Protein AF-A0A2V7PK81-F1 (afdb_monomer)

Mean predicted aligned error: 10.93 Å

Structure (mmCIF, N/CA/C/O backbone):
data_AF-A0A2V7PK81-F1
#
_entry.id   AF-A0A2V7PK81-F1
#
loop_
_atom_site.group_PDB
_atom_site.id
_atom_site.type_symbol
_atom_site.label_atom_id
_atom_site.label_alt_id
_atom_site.label_comp_id
_atom_site.label_asym_id
_atom_site.label_entity_id
_atom_site.label_seq_id
_atom_site.pdbx_PDB_ins_code
_atom_site.Cartn_x
_atom_site.Cartn_y
_atom_site.Cartn_z
_atom_site.occupancy
_atom_site.B_iso_or_equiv
_atom_site.auth_seq_id
_atom_site.auth_comp_id
_atom_site.auth_asym_id
_atom_site.auth_atom_id
_atom_site.pdbx_PDB_model_num
ATOM 1 N N . MET A 1 1 ? -5.434 13.830 13.565 1.00 59.94 1 MET A N 1
ATOM 2 C CA . MET A 1 1 ? -4.045 13.571 13.132 1.00 59.94 1 MET A CA 1
ATOM 3 C C . MET A 1 1 ? -4.123 12.812 11.824 1.00 59.94 1 MET A C 1
ATOM 5 O O . MET A 1 1 ? -4.937 11.901 11.755 1.00 59.94 1 MET A O 1
ATOM 9 N N . LEU A 1 2 ? -3.363 13.215 10.807 1.00 79.69 2 LEU A N 1
ATOM 10 C CA . LEU A 1 2 ? -3.293 12.512 9.526 1.00 79.69 2 LEU A CA 1
ATOM 11 C C . LEU A 1 2 ? -1.909 11.874 9.423 1.00 79.69 2 LEU A C 1
ATOM 13 O O . LEU A 1 2 ? -0.911 12.568 9.595 1.00 79.69 2 LEU A O 1
ATOM 17 N N . VAL A 1 3 ? -1.869 10.560 9.212 1.00 93.25 3 VAL A N 1
ATOM 18 C CA . VAL A 1 3 ? -0.628 9.800 9.045 1.00 93.25 3 VAL A CA 1
ATOM 19 C C . VAL A 1 3 ? -0.572 9.307 7.609 1.00 93.25 3 VAL A C 1
ATOM 21 O O . VAL A 1 3 ? -1.529 8.708 7.120 1.00 93.25 3 VAL A O 1
ATOM 24 N N . ALA A 1 4 ? 0.546 9.573 6.948 1.00 95.00 4 ALA A N 1
ATOM 25 C CA . ALA A 1 4 ? 0.834 9.120 5.601 1.00 95.00 4 ALA A CA 1
ATOM 26 C C . ALA A 1 4 ? 2.160 8.358 5.624 1.00 95.00 4 ALA A C 1
ATOM 28 O O . ALA A 1 4 ? 3.168 8.869 6.109 1.00 95.00 4 ALA A O 1
ATOM 29 N N . VAL A 1 5 ? 2.141 7.123 5.133 1.00 96.31 5 VAL A N 1
ATOM 30 C CA . VAL A 1 5 ? 3.329 6.290 4.969 1.00 96.31 5 VAL A CA 1
ATOM 31 C C . VAL A 1 5 ? 3.770 6.402 3.520 1.00 96.31 5 VAL A C 1
ATOM 33 O O . VAL A 1 5 ? 3.051 5.951 2.630 1.00 96.31 5 VAL A O 1
ATOM 36 N N . HIS A 1 6 ? 4.928 7.018 3.305 1.00 95.31 6 HIS A N 1
ATOM 37 C CA . HIS A 1 6 ? 5.542 7.185 1.991 1.00 95.31 6 HIS A CA 1
ATOM 38 C C . HIS A 1 6 ? 6.324 5.939 1.570 1.00 95.31 6 HIS A C 1
ATOM 40 O O . HIS A 1 6 ? 6.655 5.093 2.404 1.00 95.31 6 HIS A O 1
ATOM 46 N N . ASP A 1 7 ? 6.589 5.834 0.268 1.00 95.06 7 ASP A N 1
ATOM 47 C CA . ASP A 1 7 ? 7.422 4.793 -0.341 1.00 95.06 7 ASP A CA 1
ATOM 48 C C . ASP A 1 7 ? 7.041 3.372 0.068 1.00 95.06 7 ASP A C 1
ATOM 50 O O . ASP A 1 7 ? 7.884 2.539 0.429 1.00 95.06 7 ASP A O 1
ATOM 54 N N . VAL A 1 8 ? 5.741 3.081 0.013 1.00 97.69 8 VAL A N 1
ATOM 55 C CA . VAL A 1 8 ? 5.223 1.748 0.302 1.00 97.69 8 VAL A CA 1
ATOM 56 C C . VAL A 1 8 ? 5.524 0.849 -0.894 1.00 97.69 8 VAL A C 1
ATOM 58 O O . VAL A 1 8 ? 4.866 0.906 -1.931 1.00 97.69 8 VAL A O 1
ATOM 61 N N . THR A 1 9 ? 6.549 0.018 -0.743 1.00 97.88 9 THR A N 1
ATOM 62 C CA . THR A 1 9 ? 7.034 -0.913 -1.765 1.00 97.88 9 THR A CA 1
ATOM 63 C C . THR A 1 9 ? 7.625 -2.167 -1.110 1.00 97.88 9 THR A C 1
ATOM 65 O O . THR A 1 9 ? 8.136 -2.080 0.016 1.00 97.88 9 THR A O 1
ATOM 68 N N . PRO A 1 10 ? 7.626 -3.329 -1.796 1.00 97.94 10 PRO A N 1
ATOM 69 C CA . PRO A 1 10 ? 8.314 -4.528 -1.322 1.00 97.94 10 PRO A CA 1
ATOM 70 C C . PRO A 1 10 ? 9.791 -4.304 -0.960 1.00 97.94 10 PRO A C 1
ATOM 72 O O . PRO A 1 10 ? 10.289 -4.932 -0.025 1.00 97.94 10 PRO A O 1
ATOM 75 N N . ALA A 1 11 ? 10.475 -3.353 -1.613 1.00 97.31 11 ALA A N 1
ATOM 76 C CA . ALA A 1 11 ? 11.864 -2.996 -1.302 1.00 97.31 11 ALA A CA 1
ATOM 77 C C . ALA A 1 11 ? 12.062 -2.524 0.154 1.00 97.31 11 ALA A C 1
ATOM 79 O O . ALA A 1 11 ? 13.161 -2.612 0.705 1.00 97.31 11 ALA A O 1
ATOM 80 N N . HIS A 1 12 ? 10.999 -2.023 0.789 1.00 97.81 12 HIS A N 1
ATOM 81 C CA . HIS A 1 12 ? 11.011 -1.469 2.142 1.00 97.81 12 HIS A CA 1
ATOM 82 C C . HIS A 1 12 ? 10.282 -2.340 3.172 1.00 97.81 12 HIS A C 1
ATOM 84 O O . HIS A 1 12 ? 10.121 -1.896 4.309 1.00 97.81 12 HIS A O 1
ATOM 90 N N . ALA A 1 13 ? 9.885 -3.572 2.825 1.00 96.62 13 ALA A N 1
ATOM 91 C CA . ALA A 1 13 ? 9.026 -4.428 3.652 1.00 96.62 13 ALA A CA 1
ATOM 92 C C . ALA A 1 13 ? 9.456 -4.501 5.129 1.00 96.62 13 ALA A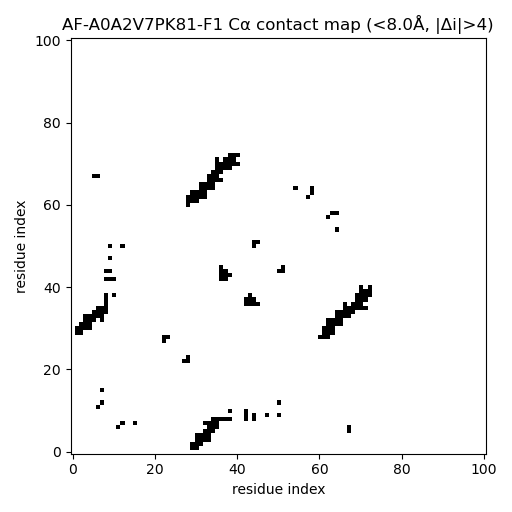 C 1
ATOM 94 O O . ALA A 1 13 ? 8.665 -4.196 6.015 1.00 96.62 13 ALA A O 1
ATOM 95 N N . GLY A 1 14 ? 10.737 -4.767 5.406 1.00 96.25 14 GLY A N 1
ATOM 96 C CA . GLY A 1 14 ? 11.220 -4.858 6.789 1.00 96.25 14 GLY A CA 1
ATOM 97 C C . GLY A 1 14 ? 11.117 -3.552 7.592 1.00 96.25 14 GLY A C 1
ATOM 98 O O . GLY A 1 14 ? 10.887 -3.592 8.797 1.00 96.25 14 GLY A O 1
ATOM 99 N N . ARG A 1 15 ? 11.258 -2.379 6.953 1.00 96.56 15 ARG A N 1
ATOM 100 C CA . ARG A 1 15 ? 11.060 -1.080 7.629 1.00 96.56 15 ARG A CA 1
ATOM 101 C C . ARG A 1 15 ? 9.578 -0.780 7.828 1.00 96.56 15 ARG A C 1
ATOM 103 O O . ARG A 1 15 ? 9.195 -0.258 8.873 1.00 96.56 15 ARG A O 1
ATOM 110 N N . LEU A 1 16 ? 8.760 -1.126 6.836 1.00 97.69 16 LEU A N 1
ATOM 111 C CA . LEU A 1 16 ? 7.311 -0.971 6.892 1.00 97.69 16 LEU A CA 1
ATOM 112 C C . LEU A 1 16 ? 6.711 -1.813 8.021 1.00 97.69 16 LEU A C 1
ATOM 114 O O . LEU A 1 16 ? 5.879 -1.300 8.759 1.00 97.69 16 LEU A O 1
ATOM 118 N N . ASP A 1 17 ? 7.197 -3.036 8.241 1.00 97.25 17 ASP A N 1
ATOM 119 C CA . ASP A 1 17 ? 6.754 -3.884 9.354 1.00 97.25 17 ASP A CA 1
ATOM 120 C C . ASP A 1 17 ? 6.953 -3.211 10.717 1.00 97.25 17 ASP A C 1
ATOM 122 O O . ASP A 1 17 ? 6.056 -3.232 11.560 1.00 97.25 17 ASP A O 1
ATOM 126 N N . VAL A 1 18 ? 8.101 -2.562 10.935 1.00 97.62 18 VAL A N 1
ATOM 127 C CA . VAL A 1 18 ? 8.359 -1.805 12.171 1.00 97.62 18 VAL A CA 1
ATOM 128 C C . VAL A 1 18 ? 7.374 -0.646 12.306 1.00 97.62 18 VAL A C 1
ATOM 130 O O . VAL A 1 18 ? 6.778 -0.460 13.367 1.00 97.62 18 VAL A O 1
ATOM 133 N N . LEU A 1 19 ? 7.169 0.113 11.228 1.00 96.81 19 LEU A N 1
ATOM 134 C CA . LEU A 1 19 ? 6.246 1.243 11.225 1.00 96.81 19 LEU A CA 1
ATOM 135 C C . LEU A 1 19 ? 4.805 0.803 11.507 1.00 96.81 19 LEU A C 1
ATOM 137 O O . LEU A 1 19 ? 4.106 1.447 12.282 1.00 96.81 19 LEU A O 1
ATOM 141 N N . TYR A 1 20 ? 4.366 -0.307 10.925 1.00 96.44 20 TYR A N 1
ATOM 142 C CA . TYR A 1 20 ? 3.026 -0.833 11.139 1.00 96.44 20 TYR A CA 1
ATOM 143 C C . TYR A 1 20 ? 2.782 -1.267 12.582 1.00 96.44 20 TYR A C 1
ATOM 145 O O . TYR A 1 20 ? 1.726 -0.958 13.129 1.00 96.44 20 TYR A O 1
ATOM 153 N N . ARG A 1 21 ? 3.770 -1.898 13.227 1.00 96.75 21 ARG A N 1
ATOM 154 C CA . ARG A 1 21 ? 3.675 -2.243 14.653 1.00 96.75 21 ARG A CA 1
ATOM 155 C C . ARG A 1 21 ? 3.550 -0.998 15.526 1.00 96.75 21 ARG A C 1
ATOM 157 O O . ARG A 1 21 ? 2.722 -0.979 16.427 1.00 96.75 21 ARG A O 1
ATOM 164 N N . LEU A 1 22 ? 4.284 0.071 15.209 1.00 96.81 22 LEU A N 1
ATOM 165 C CA . LEU A 1 22 ? 4.135 1.353 15.907 1.00 96.81 22 LEU A CA 1
ATOM 166 C C . LEU A 1 22 ? 2.728 1.940 15.726 1.00 96.81 22 LEU A C 1
ATOM 168 O O . LEU A 1 22 ? 2.122 2.397 16.691 1.00 96.81 22 LEU A O 1
ATOM 172 N N . LEU A 1 23 ? 2.178 1.911 14.508 1.00 95.88 23 LEU A N 1
ATOM 173 C CA . LEU A 1 23 ? 0.810 2.384 14.264 1.00 95.88 23 LEU A CA 1
ATOM 174 C C . LEU A 1 23 ? -0.221 1.588 15.075 1.00 95.88 23 LEU A C 1
ATOM 176 O O . LEU A 1 23 ? -1.147 2.182 15.629 1.00 95.88 23 LEU A O 1
AT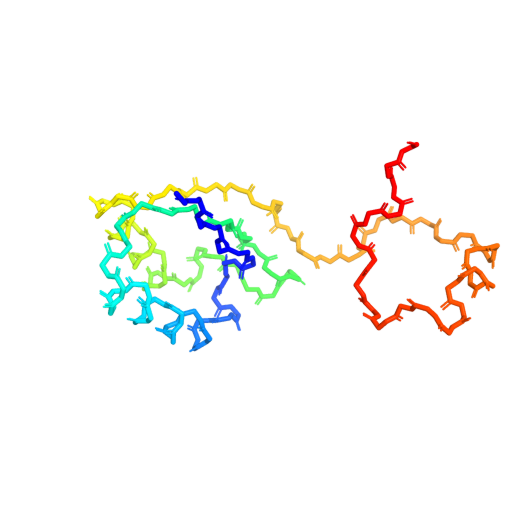OM 180 N N . GLU A 1 24 ? -0.037 0.273 15.190 1.00 95.25 24 GLU A N 1
ATOM 181 C CA . GLU A 1 24 ? -0.873 -0.600 16.017 1.00 95.25 24 GLU A CA 1
ATOM 182 C C . GLU A 1 24 ? -0.746 -0.273 17.513 1.00 95.25 24 GLU A C 1
ATOM 184 O O . GLU A 1 24 ? -1.766 -0.124 18.188 1.00 95.25 24 GLU A O 1
ATOM 189 N N . GLU A 1 25 ? 0.474 -0.080 18.023 1.00 97.00 25 GLU A N 1
ATOM 190 C CA . GLU A 1 25 ? 0.740 0.312 19.417 1.00 97.00 25 GLU A CA 1
ATOM 191 C C . GLU A 1 25 ? 0.079 1.649 19.787 1.00 97.00 25 GLU A C 1
ATOM 193 O O . GLU A 1 25 ? -0.442 1.805 20.892 1.00 97.00 25 GLU A O 1
ATOM 198 N N . PHE A 1 26 ? 0.031 2.599 18.849 1.00 95.94 26 PHE A N 1
ATOM 199 C CA . PHE A 1 26 ? -0.653 3.883 19.024 1.00 95.94 26 PHE A CA 1
ATOM 200 C C . PHE A 1 26 ? -2.151 3.848 18.683 1.00 95.94 26 PHE A C 1
ATOM 202 O O . PHE A 1 26 ? -2.803 4.895 18.690 1.00 95.94 26 PHE A O 1
ATOM 209 N N . ALA A 1 27 ? -2.713 2.672 18.382 1.00 95.00 27 ALA A N 1
ATOM 210 C CA . ALA A 1 27 ? -4.102 2.489 17.961 1.00 95.00 27 ALA A CA 1
ATOM 211 C C . ALA A 1 27 ? -4.516 3.372 16.758 1.00 95.00 27 ALA A C 1
ATOM 213 O O . ALA A 1 27 ? -5.680 3.763 16.617 1.00 95.00 27 ALA A O 1
ATOM 214 N N . VAL A 1 28 ? -3.572 3.678 15.860 1.00 95.25 28 VAL A N 1
ATOM 215 C CA . VAL A 1 28 ? -3.819 4.448 14.636 1.00 95.25 28 VAL A CA 1
ATOM 216 C C . VAL A 1 28 ? -4.425 3.528 13.581 1.00 95.25 28 VAL A C 1
ATOM 218 O O . VAL A 1 28 ? -3.744 2.722 12.955 1.00 95.25 28 VAL A O 1
ATOM 221 N N . ARG A 1 29 ? -5.737 3.661 13.376 1.00 90.69 29 ARG A N 1
ATOM 222 C CA . ARG A 1 29 ? -6.516 2.799 12.466 1.00 90.69 29 ARG A CA 1
ATOM 223 C C . ARG A 1 29 ? -6.731 3.389 11.070 1.00 90.69 29 ARG A C 1
ATOM 225 O O . ARG A 1 29 ? -7.068 2.653 10.156 1.00 90.69 29 ARG A O 1
ATOM 232 N N . GLN A 1 30 ? -6.573 4.704 10.924 1.00 95.25 30 GLN A N 1
ATOM 233 C CA . GLN A 1 30 ? -6.799 5.438 9.676 1.00 95.25 30 GLN A CA 1
ATOM 234 C C . GLN A 1 30 ? -5.508 6.149 9.277 1.00 95.25 30 GLN A C 1
ATOM 236 O O . GLN A 1 30 ? -5.030 7.023 10.005 1.00 95.25 30 GLN A O 1
ATOM 241 N N . TYR A 1 31 ? -4.937 5.749 8.147 1.00 96.62 31 TYR A N 1
ATOM 242 C CA . TYR A 1 31 ? -3.711 6.314 7.590 1.00 96.62 31 TYR A CA 1
ATOM 243 C C . TYR A 1 31 ? -3.631 6.019 6.089 1.00 96.62 31 TYR A C 1
ATOM 245 O O . TYR A 1 31 ? -4.231 5.057 5.608 1.00 96.62 31 TYR A O 1
ATOM 253 N N . ALA A 1 32 ? -2.884 6.838 5.354 1.00 97.12 32 ALA A N 1
ATOM 254 C CA . ALA A 1 32 ? -2.654 6.645 3.927 1.00 97.12 32 ALA A CA 1
ATOM 255 C C . ALA A 1 32 ? -1.373 5.834 3.681 1.00 97.12 32 ALA A C 1
ATOM 257 O O . ALA A 1 32 ? -0.346 6.061 4.320 1.00 97.12 32 ALA A O 1
ATOM 258 N N . LEU A 1 33 ? -1.435 4.904 2.734 1.00 97.88 33 LEU A N 1
ATOM 259 C CA . LEU A 1 33 ? -0.326 4.122 2.202 1.00 97.88 33 LEU A CA 1
ATOM 260 C C . LEU A 1 33 ? -0.039 4.618 0.787 1.00 97.88 33 LEU A C 1
ATOM 262 O O . LEU A 1 33 ? -0.813 4.357 -0.134 1.00 97.88 33 LEU A O 1
ATOM 266 N N . LEU A 1 34 ? 1.064 5.337 0.625 1.00 97.75 34 LEU A N 1
ATOM 267 C CA . LEU A 1 34 ? 1.490 5.898 -0.648 1.00 97.75 34 LEU A CA 1
ATOM 268 C C . LEU A 1 34 ? 2.370 4.861 -1.354 1.00 97.75 34 LEU A C 1
ATOM 270 O O . LEU A 1 34 ? 3.563 4.735 -1.078 1.00 97.75 34 LEU A O 1
ATOM 274 N N . VAL A 1 35 ? 1.738 4.060 -2.212 1.00 97.81 35 VAL A N 1
ATOM 275 C CA . VAL A 1 35 ? 2.324 2.867 -2.836 1.00 97.81 35 VAL A CA 1
ATOM 276 C C . VAL A 1 35 ? 3.064 3.215 -4.118 1.00 97.81 35 VAL A C 1
ATOM 278 O O . VAL A 1 35 ? 2.504 3.868 -5.000 1.00 97.81 35 VAL A O 1
ATOM 281 N N . VAL A 1 36 ? 4.286 2.692 -4.244 1.00 96.56 36 VAL A N 1
ATOM 282 C CA . VAL A 1 36 ? 5.090 2.701 -5.475 1.00 96.56 36 VAL A CA 1
ATOM 283 C C . VAL A 1 36 ? 5.085 1.282 -6.060 1.00 96.56 36 VAL A C 1
ATOM 285 O O . VAL A 1 36 ? 5.740 0.398 -5.499 1.00 96.56 36 VAL A O 1
ATOM 288 N N . PRO A 1 37 ? 4.344 1.023 -7.157 1.00 96.00 37 PRO A N 1
ATOM 289 C CA . PRO A 1 37 ? 4.178 -0.325 -7.694 1.00 96.00 37 PRO A CA 1
ATOM 290 C C . PRO A 1 37 ? 5.440 -0.951 -8.288 1.00 96.00 37 PRO A C 1
ATOM 292 O O . PRO A 1 37 ? 5.500 -2.168 -8.363 1.00 96.00 37 PRO A O 1
ATOM 295 N N . ASP A 1 38 ? 6.428 -0.174 -8.730 1.00 95.75 38 ASP A N 1
ATOM 296 C CA . ASP A 1 38 ? 7.687 -0.714 -9.249 1.00 95.75 38 ASP A CA 1
ATOM 297 C C . ASP A 1 38 ? 8.876 0.144 -8.807 1.00 95.75 38 ASP A C 1
ATOM 299 O O . ASP A 1 38 ? 9.313 1.082 -9.479 1.00 95.75 38 ASP A O 1
ATOM 303 N N . TRP A 1 39 ? 9.407 -0.152 -7.621 1.00 94.75 39 TRP A N 1
ATOM 304 C CA . TRP A 1 39 ? 10.480 0.653 -7.045 1.00 94.75 39 TRP A CA 1
ATOM 305 C C . TRP A 1 39 ? 11.766 0.541 -7.868 1.00 94.75 39 TRP A C 1
ATOM 307 O O . TRP A 1 39 ? 12.351 -0.535 -8.006 1.00 94.75 39 TRP A O 1
ATOM 317 N N . HIS A 1 40 ? 12.196 1.677 -8.427 1.00 92.94 40 HIS A N 1
ATOM 318 C CA . HIS A 1 40 ? 13.355 1.815 -9.320 1.00 92.94 40 HIS A CA 1
ATOM 319 C C . HIS A 1 40 ? 13.370 0.845 -10.522 1.00 92.94 40 HIS A C 1
ATOM 321 O O . HIS A 1 40 ? 14.428 0.619 -11.113 1.00 92.94 40 HIS A O 1
ATOM 327 N N . GLY A 1 41 ? 12.229 0.264 -10.908 1.00 91.50 41 GLY A N 1
ATOM 328 C CA . GLY A 1 41 ? 12.186 -0.734 -11.981 1.00 91.50 41 GLY A CA 1
ATOM 329 C C . GLY A 1 41 ? 12.657 -2.138 -11.590 1.00 91.50 41 GLY A C 1
ATOM 330 O O . GLY A 1 41 ? 12.969 -2.929 -12.480 1.00 91.50 41 GLY A O 1
ATOM 331 N N . ALA A 1 42 ? 12.824 -2.420 -10.295 1.00 94.88 42 ALA A N 1
ATOM 332 C CA . ALA A 1 42 ? 13.433 -3.656 -9.800 1.00 94.88 42 ALA A CA 1
ATOM 333 C C . ALA A 1 42 ? 12.565 -4.410 -8.781 1.00 94.88 42 ALA A C 1
ATOM 335 O O . ALA A 1 42 ? 12.941 -5.504 -8.363 1.00 94.88 42 ALA A O 1
ATOM 336 N N . TRP A 1 43 ? 11.427 -3.841 -8.379 1.00 96.81 43 TRP A N 1
ATOM 337 C CA . TRP A 1 43 ? 10.554 -4.409 -7.347 1.00 96.81 43 TRP A CA 1
ATOM 338 C C . TRP A 1 43 ? 9.088 -4.302 -7.777 1.00 96.81 43 TRP A C 1
ATOM 340 O O . TRP A 1 43 ? 8.329 -3.534 -7.175 1.00 96.81 43 TRP A O 1
ATOM 350 N N . PRO A 1 44 ? 8.690 -5.038 -8.828 1.00 96.50 44 PRO A N 1
ATOM 351 C CA . PRO A 1 44 ? 7.341 -4.969 -9.362 1.00 96.50 44 PRO A CA 1
ATOM 352 C C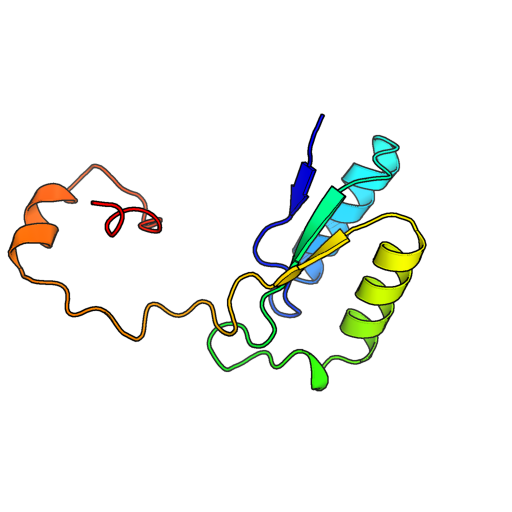 . PRO A 1 44 ? 6.358 -5.631 -8.389 1.00 96.50 44 PRO A C 1
ATOM 354 O O . PRO A 1 44 ? 6.520 -6.786 -8.009 1.00 96.50 44 PRO A O 1
ATOM 357 N N . LEU A 1 45 ? 5.344 -4.885 -7.953 1.00 95.56 45 LEU A N 1
ATOM 358 C CA . LEU A 1 45 ? 4.419 -5.246 -6.876 1.00 95.56 45 LEU A CA 1
ATOM 359 C C . LEU A 1 45 ? 3.658 -6.553 -7.147 1.00 95.56 45 LEU A C 1
ATOM 361 O O . LEU A 1 45 ? 3.370 -7.302 -6.215 1.00 95.56 45 LEU A O 1
ATOM 365 N N . ASP A 1 46 ? 3.365 -6.848 -8.413 1.00 95.38 46 ASP A N 1
ATOM 366 C CA . ASP A 1 46 ? 2.693 -8.075 -8.852 1.00 95.38 46 ASP A CA 1
ATOM 367 C C . ASP A 1 46 ? 3.541 -9.345 -8.661 1.00 95.38 46 ASP A C 1
ATOM 369 O O . ASP A 1 46 ? 2.979 -10.432 -8.527 1.00 95.38 46 ASP A O 1
ATOM 373 N N . ALA A 1 47 ? 4.866 -9.216 -8.547 1.00 97.94 47 ALA A N 1
ATOM 374 C CA . ALA A 1 47 ? 5.763 -10.311 -8.183 1.00 97.94 47 ALA A CA 1
ATOM 375 C C . ALA A 1 47 ? 5.801 -10.600 -6.667 1.00 97.94 47 ALA A C 1
ATOM 377 O O . ALA A 1 47 ? 6.385 -11.604 -6.260 1.00 97.94 47 ALA A O 1
ATOM 378 N N . TYR A 1 48 ? 5.178 -9.760 -5.826 1.00 98.00 48 TYR A N 1
ATOM 379 C CA . TYR A 1 48 ? 5.165 -9.891 -4.361 1.00 98.00 48 TYR A CA 1
ATOM 380 C C . TYR A 1 48 ? 3.731 -10.064 -3.851 1.00 98.00 48 TYR A C 1
ATOM 382 O O . TYR A 1 48 ? 3.101 -9.143 -3.315 1.00 98.00 48 TYR A O 1
ATOM 390 N N . SER A 1 49 ? 3.202 -11.274 -4.033 1.00 97.56 49 SER A N 1
ATOM 391 C CA . SER A 1 49 ? 1.807 -11.600 -3.727 1.00 97.56 49 SER A CA 1
ATOM 392 C C . SER A 1 49 ? 1.461 -11.433 -2.243 1.00 97.56 49 SER A C 1
ATOM 394 O O . SER A 1 49 ? 0.409 -10.890 -1.910 1.00 97.56 49 SER A O 1
ATOM 396 N N . GLU A 1 50 ? 2.383 -11.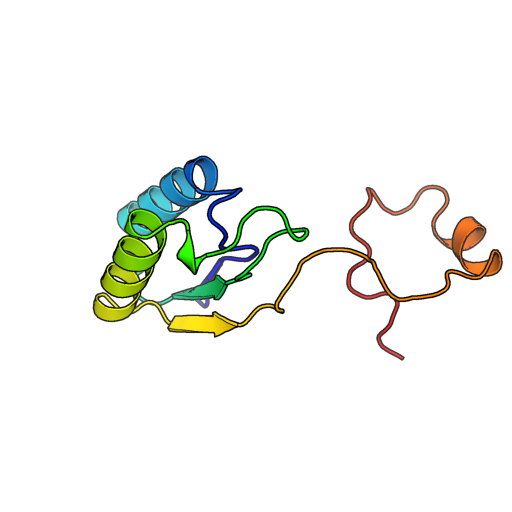803 -1.359 1.00 97.75 50 GLU A N 1
ATOM 397 C CA . GLU A 1 50 ? 2.264 -11.718 0.093 1.00 97.75 50 GLU A CA 1
ATOM 398 C C . GLU A 1 50 ? 2.223 -10.259 0.553 1.00 97.75 50 GLU A C 1
ATOM 400 O O . GLU A 1 50 ? 1.383 -9.880 1.367 1.00 97.75 50 GLU A O 1
ATOM 405 N N . PHE A 1 51 ? 3.075 -9.410 -0.029 1.00 97.88 51 PHE A N 1
ATOM 406 C CA . PHE A 1 51 ? 3.075 -7.975 0.249 1.00 97.88 51 PHE A CA 1
ATOM 407 C C . PHE A 1 51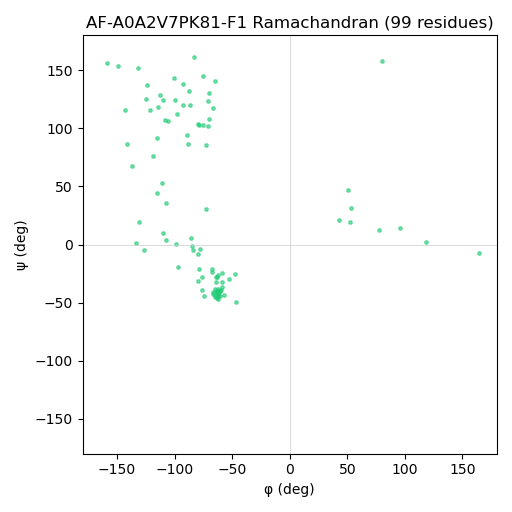 ? 1.767 -7.325 -0.220 1.00 97.88 51 PHE A C 1
ATOM 409 O O . PHE A 1 51 ? 1.144 -6.556 0.511 1.00 97.88 51 PHE A O 1
ATOM 416 N N . THR A 1 52 ? 1.299 -7.682 -1.418 1.00 97.81 52 THR A N 1
ATOM 417 C CA . THR A 1 52 ? 0.029 -7.177 -1.956 1.00 97.81 52 THR A CA 1
ATOM 418 C C . THR A 1 52 ? -1.171 -7.641 -1.124 1.00 97.81 52 THR A C 1
ATOM 420 O O . THR A 1 52 ? -2.103 -6.864 -0.909 1.00 97.81 52 THR A O 1
ATOM 423 N N . ALA A 1 53 ? -1.161 -8.880 -0.626 1.00 98.12 53 ALA A N 1
ATOM 424 C CA . ALA A 1 53 ? -2.182 -9.381 0.290 1.00 98.12 53 ALA A CA 1
ATOM 425 C C . ALA A 1 53 ? -2.196 -8.574 1.598 1.00 98.12 53 ALA A C 1
ATOM 427 O O . ALA A 1 53 ? -3.252 -8.073 1.984 1.00 98.12 53 ALA A O 1
ATOM 428 N N . ALA A 1 54 ? -1.029 -8.331 2.202 1.00 97.50 54 ALA A N 1
ATOM 429 C CA . ALA A 1 54 ? -0.911 -7.513 3.409 1.00 97.50 54 ALA A CA 1
ATOM 430 C C . ALA A 1 54 ? -1.414 -6.070 3.201 1.00 97.50 54 ALA A C 1
ATOM 432 O O . ALA A 1 54 ? -2.100 -5.517 4.063 1.00 97.50 54 ALA A O 1
ATOM 433 N N . LEU A 1 55 ? -1.147 -5.453 2.042 1.00 97.31 55 LEU A N 1
ATOM 434 C CA . LEU A 1 55 ? -1.717 -4.140 1.708 1.00 97.31 55 LEU A CA 1
ATOM 435 C C . LEU A 1 55 ? -3.249 -4.170 1.655 1.00 97.31 55 LEU A C 1
ATOM 437 O O . LEU A 1 55 ? -3.898 -3.245 2.144 1.00 97.31 55 LEU A O 1
ATOM 441 N N . ARG A 1 56 ? -3.840 -5.228 1.086 1.00 97.94 56 ARG A N 1
ATOM 442 C CA . ARG A 1 56 ? -5.302 -5.392 1.021 1.00 97.94 56 ARG A CA 1
ATOM 443 C C . ARG A 1 56 ? -5.916 -5.598 2.400 1.00 97.94 56 ARG A C 1
ATOM 445 O O . ARG A 1 56 ? -6.958 -5.014 2.679 1.00 97.94 56 ARG A O 1
ATOM 452 N N . GLU A 1 57 ? -5.275 -6.381 3.259 1.00 97.94 57 GLU A N 1
ATOM 453 C CA . GLU A 1 57 ? -5.707 -6.572 4.647 1.00 97.94 57 GLU A CA 1
ATOM 454 C C . GLU A 1 57 ? -5.699 -5.248 5.416 1.00 97.94 57 GLU A C 1
ATOM 456 O O . GLU A 1 57 ? -6.676 -4.906 6.083 1.00 97.94 57 GLU A O 1
ATOM 461 N N . ARG A 1 58 ? -4.642 -4.445 5.250 1.00 96.94 58 ARG A N 1
ATOM 462 C CA . ARG A 1 58 ? -4.563 -3.102 5.841 1.00 96.94 58 ARG A CA 1
ATOM 463 C C . ARG A 1 58 ? -5.642 -2.174 5.301 1.00 96.94 58 ARG A C 1
ATOM 465 O O . ARG A 1 58 ? -6.252 -1.444 6.080 1.00 96.94 58 ARG A O 1
ATOM 472 N N . ALA A 1 59 ? -5.919 -2.232 4.000 1.00 97.31 59 ALA A N 1
ATOM 473 C CA . ALA A 1 59 ? -6.995 -1.452 3.402 1.00 97.31 59 ALA A CA 1
ATOM 474 C C . ALA A 1 59 ? -8.368 -1.835 3.979 1.00 97.31 59 ALA A C 1
ATOM 476 O O . ALA A 1 59 ? -9.151 -0.971 4.364 1.00 97.31 59 ALA A O 1
ATOM 477 N N . ALA A 1 60 ? -8.627 -3.136 4.138 1.00 97.56 60 ALA A N 1
ATOM 478 C CA . ALA A 1 60 ? -9.838 -3.635 4.787 1.00 97.56 60 ALA A CA 1
ATOM 479 C C . ALA A 1 60 ? -9.939 -3.218 6.269 1.00 97.56 60 ALA A C 1
ATOM 481 O O . ALA A 1 60 ? -11.043 -3.072 6.792 1.00 97.56 60 ALA A O 1
ATOM 482 N N . ALA A 1 61 ? -8.805 -2.995 6.940 1.00 95.56 61 ALA A N 1
ATOM 483 C CA . ALA A 1 61 ? -8.736 -2.535 8.326 1.00 95.56 61 ALA A CA 1
ATOM 484 C C . ALA A 1 61 ? -8.859 -1.005 8.502 1.00 95.56 61 ALA A C 1
ATOM 486 O O . ALA A 1 61 ? -8.936 -0.544 9.645 1.00 95.56 61 ALA A O 1
ATOM 487 N N . GLY A 1 62 ? -8.915 -0.231 7.410 1.00 95.06 62 GLY A N 1
ATOM 488 C CA . GLY A 1 62 ? -9.124 1.223 7.431 1.00 95.06 62 GLY A CA 1
ATOM 489 C C . GLY A 1 62 ? -7.990 2.066 6.841 1.00 95.06 62 GLY A C 1
ATOM 490 O O . GLY A 1 62 ? -8.091 3.292 6.863 1.00 95.06 62 GLY A O 1
ATOM 491 N N . ALA A 1 63 ? -6.926 1.450 6.316 1.00 97.12 63 ALA A N 1
ATOM 492 C CA . ALA A 1 63 ? -5.898 2.183 5.582 1.00 97.12 63 ALA A CA 1
ATOM 493 C C . ALA A 1 63 ? -6.386 2.581 4.177 1.00 97.12 63 ALA A C 1
ATOM 495 O O . ALA A 1 63 ? -7.078 1.823 3.501 1.00 97.12 63 ALA A O 1
ATOM 496 N N . GLU A 1 64 ? -5.972 3.746 3.695 1.00 97.69 64 GLU A N 1
ATOM 497 C CA . GLU A 1 64 ? -6.255 4.182 2.326 1.00 97.69 64 GLU A CA 1
ATOM 498 C C . GLU A 1 64 ? -5.038 3.932 1.439 1.00 97.69 64 GLU A C 1
ATOM 500 O O . GLU A 1 64 ? -3.945 4.405 1.733 1.00 97.69 64 GLU A O 1
ATOM 505 N N . VAL A 1 65 ? -5.209 3.191 0.343 1.00 96.81 65 VAL A N 1
ATOM 506 C CA . VAL A 1 65 ? -4.128 2.937 -0.620 1.00 96.81 65 VAL A CA 1
ATOM 507 C C . VAL A 1 65 ? -4.175 3.991 -1.719 1.00 96.81 65 VAL A C 1
ATOM 509 O O . VAL A 1 65 ? -5.161 4.093 -2.448 1.00 96.81 65 VAL A O 1
ATOM 512 N N . VAL A 1 66 ? -3.092 4.751 -1.853 1.00 96.75 66 VAL A N 1
ATOM 513 C CA . VAL A 1 66 ? -2.950 5.845 -2.818 1.00 96.75 66 VAL A CA 1
ATOM 514 C C . VAL A 1 66 ? -1.718 5.591 -3.681 1.00 96.75 66 VAL A C 1
ATOM 516 O O . VAL A 1 66 ? -0.672 5.192 -3.177 1.00 96.75 66 VAL A O 1
ATOM 519 N N . LEU A 1 67 ? -1.824 5.818 -4.990 1.00 94.88 67 LEU A N 1
ATOM 520 C CA . LEU A 1 67 ? -0.683 5.703 -5.899 1.00 94.88 67 LEU A CA 1
ATOM 521 C C . LEU A 1 67 ? 0.315 6.847 -5.660 1.00 94.88 67 LEU A C 1
ATOM 523 O O . LEU A 1 67 ? -0.069 8.015 -5.693 1.00 94.88 67 LEU A O 1
ATOM 527 N N . HIS A 1 68 ? 1.597 6.516 -5.505 1.00 94.81 68 HIS A N 1
ATOM 528 C CA . HIS A 1 68 ? 2.694 7.463 -5.284 1.00 94.81 68 HIS A CA 1
ATOM 529 C C . HIS A 1 68 ? 3.694 7.474 -6.445 1.00 94.81 68 HIS A C 1
ATOM 531 O O . HIS A 1 68 ? 4.905 7.434 -6.267 1.00 94.81 68 HIS A O 1
ATOM 537 N N . GLY A 1 69 ? 3.164 7.488 -7.668 1.00 90.06 69 GLY A N 1
ATOM 538 C CA . GLY A 1 69 ? 3.956 7.268 -8.875 1.00 90.06 69 GLY A CA 1
ATOM 539 C C . GLY A 1 69 ? 4.221 5.785 -9.138 1.00 90.06 69 GLY A C 1
ATOM 540 O O . GLY A 1 69 ? 4.117 4.939 -8.254 1.00 90.06 69 GLY A O 1
ATOM 541 N N . LEU A 1 70 ? 4.509 5.456 -10.401 1.00 88.00 70 LEU A N 1
ATOM 542 C CA . LEU A 1 70 ? 4.768 4.070 -10.805 1.00 88.00 70 LEU A CA 1
ATOM 543 C C . LEU A 1 70 ? 6.156 3.601 -10.347 1.00 88.00 70 LEU A C 1
ATOM 545 O O . LEU A 1 70 ? 6.295 2.492 -9.842 1.00 88.00 70 LEU A O 1
ATOM 549 N N . ARG A 1 71 ? 7.158 4.464 -10.532 1.00 86.62 71 ARG A N 1
ATOM 550 C CA . ARG A 1 71 ? 8.568 4.251 -10.199 1.00 86.62 71 ARG A CA 1
ATOM 551 C C . ARG A 1 71 ? 9.089 5.457 -9.427 1.00 86.62 71 ARG A C 1
ATOM 553 O O . ARG A 1 71 ? 8.614 6.568 -9.644 1.00 86.62 71 ARG A O 1
ATOM 560 N N . HIS A 1 72 ? 10.080 5.220 -8.575 1.00 80.75 72 HIS A N 1
ATOM 561 C CA . HIS A 1 72 ? 10.739 6.249 -7.766 1.00 80.75 72 HIS A CA 1
ATOM 562 C C . HIS A 1 72 ? 12.159 6.575 -8.262 1.00 80.75 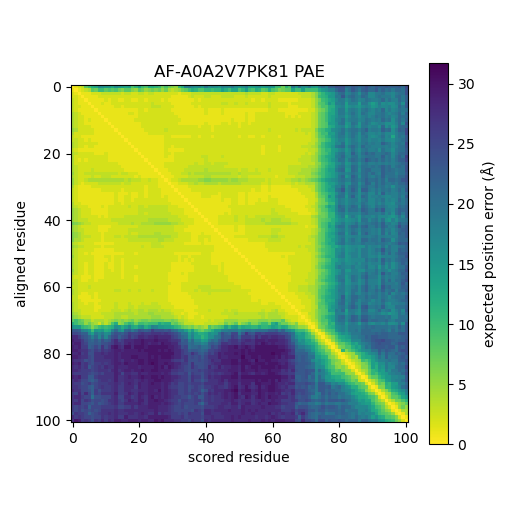72 HIS A C 1
ATOM 564 O O . HIS A 1 72 ? 13.091 6.764 -7.490 1.00 80.75 72 HIS A O 1
ATOM 570 N N . ASP A 1 73 ? 12.384 6.548 -9.571 1.00 77.06 73 ASP A N 1
ATOM 571 C CA . ASP A 1 73 ? 13.677 6.882 -10.154 1.00 77.06 73 ASP A CA 1
ATOM 572 C C . ASP A 1 73 ? 13.693 8.314 -10.714 1.00 77.06 73 ASP A C 1
ATOM 574 O O . ASP A 1 73 ? 12.725 8.792 -11.298 1.00 77.06 73 ASP A O 1
ATOM 578 N N . GLU A 1 74 ? 14.822 9.019 -10.586 1.00 56.81 74 GLU A N 1
ATOM 579 C CA . GLU A 1 74 ? 15.026 10.353 -11.186 1.00 56.81 74 GLU A CA 1
ATOM 580 C C . GLU A 1 74 ? 15.210 10.294 -12.724 1.00 56.81 74 GLU A C 1
ATOM 582 O O . GLU A 1 74 ? 15.956 11.081 -13.315 1.00 56.81 74 GLU A O 1
ATOM 587 N N . VAL A 1 75 ? 14.598 9.330 -13.412 1.00 46.59 75 VAL A N 1
ATOM 588 C CA . VAL A 1 75 ? 14.817 9.112 -14.845 1.00 46.59 75 VAL A CA 1
ATOM 589 C C . VAL A 1 75 ? 13.835 9.984 -15.626 1.00 46.59 75 VAL A C 1
ATOM 591 O O . VAL A 1 75 ? 12.749 9.548 -15.992 1.00 46.59 75 VAL A O 1
ATOM 594 N N . GLY A 1 76 ? 14.214 11.243 -15.887 1.00 45.28 76 GLY A N 1
ATOM 595 C CA . GLY A 1 76 ? 13.454 12.077 -16.829 1.00 45.28 76 GLY A CA 1
ATOM 596 C C . GLY A 1 76 ? 13.673 13.591 -16.859 1.00 45.28 76 GLY A C 1
ATOM 597 O O . GLY A 1 76 ? 13.133 14.229 -17.759 1.00 45.28 76 GLY A O 1
ATOM 598 N N . LEU A 1 77 ? 14.444 14.208 -15.954 1.00 41.69 77 LEU A N 1
ATOM 599 C CA . LEU A 1 77 ? 14.616 15.673 -15.959 1.00 41.69 77 LEU A CA 1
ATOM 600 C C . LEU A 1 77 ? 16.066 16.084 -16.291 1.00 41.69 77 LEU A C 1
ATOM 602 O O . LEU A 1 77 ? 16.982 15.752 -15.534 1.00 41.69 77 LEU A O 1
ATOM 606 N N . PRO A 1 78 ? 16.323 16.826 -17.392 1.00 40.34 78 PRO A N 1
ATOM 607 C CA . PRO A 1 78 ? 17.665 17.292 -17.715 1.00 40.34 78 PRO A CA 1
ATOM 608 C C . PRO A 1 78 ? 18.105 18.371 -16.715 1.00 40.34 78 PRO A C 1
ATOM 610 O O . PRO A 1 78 ? 17.627 19.504 -16.735 1.00 40.34 78 PRO A O 1
ATOM 613 N N . ARG A 1 79 ? 19.040 18.030 -15.821 1.00 48.25 79 ARG A N 1
ATOM 614 C CA . ARG A 1 79 ? 19.614 18.965 -14.839 1.00 48.25 79 ARG A CA 1
ATOM 615 C C . ARG A 1 79 ? 20.670 19.864 -15.496 1.00 48.25 79 ARG A C 1
ATOM 617 O O . ARG A 1 79 ? 21.808 19.447 -15.704 1.00 48.25 79 ARG A O 1
ATOM 624 N N . ALA A 1 80 ? 20.320 21.118 -15.789 1.00 43.97 80 ALA A N 1
ATOM 625 C CA . ALA A 1 80 ? 21.280 22.130 -16.234 1.00 43.97 80 ALA A CA 1
ATOM 626 C C . ALA A 1 80 ? 22.303 22.468 -15.125 1.00 43.97 80 ALA A C 1
ATOM 628 O O . ALA A 1 80 ? 21.955 22.604 -13.949 1.00 43.97 80 ALA A O 1
ATOM 629 N N . LEU A 1 81 ? 23.570 22.657 -15.520 1.00 47.84 81 LEU A N 1
ATOM 630 C CA . LEU A 1 81 ? 24.740 22.965 -14.673 1.00 47.84 81 LEU A CA 1
ATOM 631 C C . LEU A 1 81 ? 24.522 24.094 -13.647 1.00 47.84 81 LEU A C 1
ATOM 633 O O . LEU A 1 81 ? 25.163 24.091 -12.596 1.00 47.84 81 LEU A O 1
ATOM 637 N N . ALA A 1 82 ? 23.591 25.014 -13.911 1.00 48.97 82 ALA A N 1
ATOM 638 C CA . ALA A 1 82 ?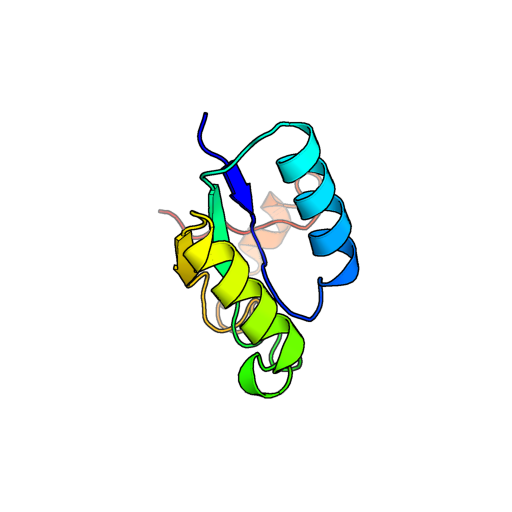 23.225 26.107 -13.014 1.00 48.97 82 ALA A CA 1
ATOM 639 C C . ALA A 1 82 ? 22.643 25.633 -11.663 1.00 48.97 82 ALA A C 1
ATOM 641 O O . ALA A 1 82 ? 22.805 26.319 -10.655 1.00 48.97 82 ALA A O 1
ATOM 642 N N . HIS A 1 83 ? 22.033 24.442 -11.595 1.00 45.66 83 HIS A N 1
ATOM 643 C CA . HIS A 1 83 ? 21.452 23.925 -10.349 1.00 45.66 83 HIS A CA 1
ATOM 644 C C . HIS A 1 83 ? 22.513 23.390 -9.370 1.00 45.66 83 HIS A C 1
ATOM 646 O O . HIS A 1 83 ? 22.335 23.469 -8.158 1.00 45.66 83 HIS A O 1
ATOM 652 N N . ARG A 1 84 ? 23.665 22.918 -9.876 1.00 46.50 84 ARG A N 1
ATOM 653 C CA . ARG A 1 84 ? 24.743 22.333 -9.053 1.00 46.50 84 ARG A CA 1
ATOM 654 C C . ARG A 1 84 ? 25.379 23.322 -8.078 1.00 46.50 84 ARG A C 1
ATOM 656 O O . ARG A 1 84 ? 25.864 22.896 -7.035 1.00 46.50 84 ARG A O 1
ATOM 663 N N . VAL A 1 85 ? 25.380 24.615 -8.403 1.00 48.22 85 VAL A N 1
ATOM 664 C CA . VAL A 1 85 ? 25.959 25.652 -7.533 1.00 48.22 85 VAL A CA 1
ATOM 665 C C . VAL A 1 85 ? 24.996 26.017 -6.396 1.00 48.22 85 VAL A C 1
ATOM 667 O O . VAL A 1 85 ? 25.443 26.296 -5.288 1.00 48.22 85 VAL A O 1
ATOM 670 N N . ARG A 1 86 ? 23.675 25.940 -6.622 1.00 46.88 86 ARG A N 1
ATOM 671 C CA . ARG A 1 86 ? 22.654 26.326 -5.630 1.00 46.88 86 ARG A CA 1
ATOM 672 C C . ARG A 1 86 ? 22.419 25.268 -4.544 1.00 46.88 86 ARG A C 1
ATOM 674 O O . ARG A 1 86 ? 21.965 25.605 -3.456 1.00 46.88 86 ARG A O 1
ATOM 681 N N . THR A 1 87 ? 22.775 24.015 -4.811 1.00 42.41 87 THR A N 1
ATOM 682 C CA . THR A 1 87 ? 22.700 22.895 -3.855 1.00 42.41 87 THR 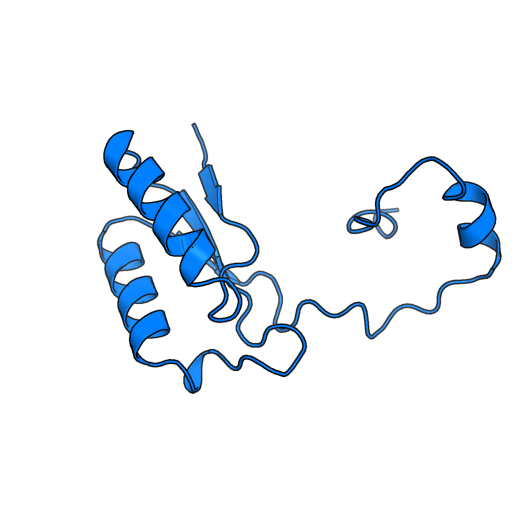A CA 1
ATOM 683 C C . THR A 1 87 ? 24.030 22.559 -3.178 1.00 42.41 87 THR A C 1
ATOM 685 O O . THR A 1 87 ? 24.073 21.641 -2.359 1.00 42.41 87 THR A O 1
ATOM 688 N N . PHE A 1 88 ? 25.127 23.271 -3.473 1.00 38.66 88 PHE A N 1
ATOM 689 C CA . PHE A 1 88 ? 26.401 22.989 -2.810 1.00 38.66 88 PHE A CA 1
ATOM 690 C C . PHE A 1 88 ? 26.338 23.430 -1.339 1.00 38.66 88 PHE A C 1
ATOM 692 O O . PHE A 1 88 ? 26.404 24.616 -1.022 1.00 38.66 88 PHE A O 1
ATOM 699 N N . GLY A 1 89 ? 26.164 22.452 -0.446 1.00 51.16 89 GLY A N 1
ATOM 700 C CA . GLY A 1 89 ? 26.191 22.633 1.007 1.00 51.16 89 GLY A CA 1
ATOM 701 C C . GLY A 1 89 ? 24.837 22.821 1.701 1.00 51.16 89 GLY A C 1
ATOM 702 O O . GLY A 1 89 ? 24.836 23.240 2.855 1.00 51.16 89 GLY A O 1
ATOM 703 N N . ARG A 1 90 ? 23.693 22.542 1.048 1.00 40.25 90 ARG A N 1
ATOM 704 C CA . ARG A 1 90 ? 22.360 22.724 1.672 1.00 40.25 90 ARG A CA 1
ATOM 705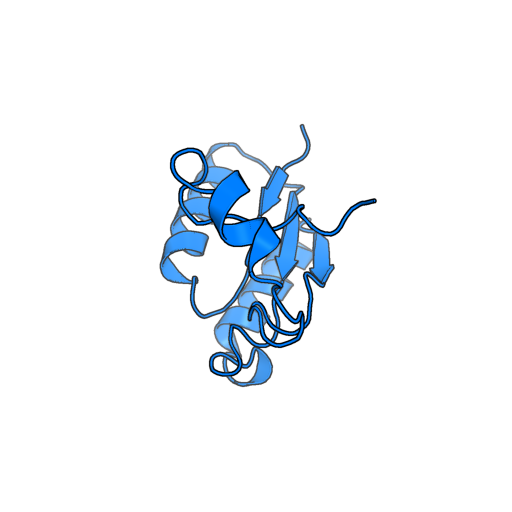 C C . ARG A 1 90 ? 21.339 21.590 1.536 1.00 40.25 90 ARG A C 1
ATOM 707 O O . ARG A 1 90 ? 20.250 21.730 2.075 1.00 40.25 90 ARG A O 1
ATOM 714 N N . THR A 1 91 ? 21.665 20.470 0.900 1.00 43.62 91 THR A N 1
ATOM 715 C CA . THR A 1 91 ? 20.732 19.335 0.784 1.00 43.62 91 THR A CA 1
ATOM 716 C C . THR A 1 91 ? 21.480 18.017 0.888 1.00 43.62 91 THR A C 1
ATOM 718 O O . THR A 1 91 ? 22.283 17.689 0.009 1.00 43.62 91 THR A O 1
ATOM 721 N N . ASP A 1 92 ? 21.191 17.254 1.938 1.00 44.09 92 ASP A N 1
ATOM 722 C CA . ASP A 1 92 ? 21.409 15.814 1.944 1.00 44.09 92 ASP A CA 1
ATOM 723 C C . ASP A 1 92 ? 20.347 15.181 1.033 1.00 44.09 92 ASP A C 1
ATOM 725 O O . ASP A 1 92 ? 19.236 14.906 1.454 1.00 44.09 92 ASP A O 1
ATOM 729 N N . ARG A 1 93 ? 20.662 15.133 -0.267 1.00 48.69 93 ARG A N 1
ATOM 730 C CA . ARG A 1 93 ? 20.101 14.254 -1.313 1.00 48.69 93 ARG A CA 1
ATOM 731 C C . ARG A 1 93 ? 18.582 13.978 -1.395 1.00 48.69 93 ARG A C 1
ATOM 733 O O . ARG A 1 93 ? 18.209 13.060 -2.110 1.00 48.69 93 ARG A O 1
ATOM 740 N N . GLU A 1 94 ? 17.715 14.810 -0.838 1.00 43.78 94 GLU A N 1
ATOM 741 C CA . GLU A 1 94 ? 16.258 14.721 -1.032 1.00 43.78 94 GLU A CA 1
ATOM 742 C C . GLU A 1 94 ? 15.763 15.966 -1.778 1.00 43.78 94 GLU A C 1
ATOM 744 O O . GLU A 1 94 ? 15.525 17.032 -1.213 1.00 43.78 94 GLU A O 1
ATOM 749 N N . GLY A 1 95 ? 15.718 15.867 -3.105 1.00 48.47 95 GLY A N 1
ATOM 750 C CA . GLY A 1 95 ? 15.352 16.958 -4.004 1.00 48.47 95 GLY A CA 1
ATOM 751 C C . GLY A 1 95 ? 14.009 16.731 -4.686 1.00 48.47 95 GLY A C 1
ATOM 752 O O . GLY A 1 95 ? 13.958 16.820 -5.908 1.00 48.47 95 GLY A O 1
ATOM 753 N N . GLU A 1 96 ? 12.942 16.452 -3.935 1.00 45.66 96 GLU A N 1
ATOM 754 C CA . GLU A 1 96 ? 11.614 16.146 -4.503 1.00 45.66 96 GLU A CA 1
ATOM 755 C C . GLU A 1 96 ? 10.746 17.367 -4.836 1.00 45.66 96 GLU A C 1
ATOM 757 O O . GLU A 1 96 ? 9.670 17.227 -5.407 1.00 45.66 96 GLU A O 1
ATOM 762 N N . PHE A 1 97 ? 11.216 18.589 -4.569 1.00 51.81 97 PHE A N 1
ATOM 763 C CA . PHE A 1 97 ? 10.394 19.795 -4.766 1.00 51.81 97 PHE A CA 1
ATOM 764 C C . PHE A 1 97 ? 11.075 20.919 -5.554 1.00 51.81 97 PHE A C 1
ATOM 766 O O . PHE A 1 97 ? 10.635 22.063 -5.514 1.00 51.81 97 PHE A O 1
ATOM 773 N N . ALA A 1 98 ? 12.132 20.625 -6.317 1.00 45.69 98 ALA A N 1
ATOM 774 C CA . ALA A 1 98 ? 12.793 21.639 -7.149 1.00 45.69 98 ALA A CA 1
ATOM 775 C C . ALA A 1 98 ? 12.042 21.973 -8.459 1.00 45.69 98 ALA A C 1
ATOM 777 O O . ALA A 1 98 ? 12.481 22.847 -9.203 1.00 45.69 98 ALA A O 1
ATOM 778 N N . SER A 1 99 ? 10.939 21.282 -8.758 1.00 45.31 99 SER A N 1
ATOM 779 C CA . SER A 1 99 ? 10.144 21.453 -9.985 1.00 45.31 99 SER A CA 1
ATOM 780 C C . SER A 1 99 ? 8.797 22.155 -9.780 1.00 45.31 99 SER A C 1
ATOM 782 O O . SER A 1 99 ? 8.050 22.300 -10.746 1.00 45.31 99 SER A O 1
ATOM 784 N N . LEU A 1 100 ? 8.476 22.618 -8.568 1.00 43.53 100 LEU A N 1
ATOM 785 C CA . LEU A 1 100 ? 7.309 23.475 -8.355 1.00 43.53 100 LEU A CA 1
ATOM 786 C C . LEU A 1 100 ? 7.721 24.936 -8.589 1.00 43.53 100 LEU A C 1
ATOM 788 O O . LEU A 1 100 ? 8.670 25.422 -7.974 1.00 43.53 100 LEU A O 1
ATOM 792 N N . ALA A 1 101 ? 7.047 25.553 -9.561 1.00 39.50 101 ALA A N 1
ATOM 793 C CA . ALA A 1 101 ? 7.299 26.882 -10.119 1.00 39.50 101 ALA A CA 1
ATOM 794 C C . ALA A 1 101 ? 7.248 28.026 -9.094 1.00 39.50 101 ALA A C 1
ATOM 796 O O . ALA A 1 101 ? 6.445 27.936 -8.138 1.00 39.50 101 ALA A O 1
#

Sequence (101 aa):
MLVAVHDVTPAHAGRLDVLYRLLEEFAVRQYALLVVPDWHGAWPLDAYSEFTAALRERAAAGAEVVLHGLRHDEVGLPRALAHRVRTFGRTDREGEFASLA

Secondary structure (DSSP, 8-state):
---EEEEESGGGHHHHHHHHHHHHHTT----EEEE-SEETTTEEGGG-HHHHHHHHHHHHTTPEEEE--S----TT----THHHHHTTTT-SS--TTTT--

Foldseek 3Di:
DEAEDPALFPVCVVVVVVVVVVCVVVVPQAYEYAYAQQEQVNGHVVVPVVSVVVVVVSVVSHYHYHHNYNYDDPPDDDDDPVVVVVPVPPDPPDDPPPPDD

Radius of gyration: 16.48 Å; Cα contacts (8 Å, |Δi|>4): 108; chains: 1; bounding box: 36×39×37 Å

Solvent-accessible surface area (backbone atoms only — not comparable to full-atom values): 6251 Å² total; per-residue (Å²): 134,88,50,72,44,72,73,40,34,74,90,38,45,78,61,49,54,56,53,51,53,51,32,56,76,70,65,58,54,62,35,38,38,26,30,23,48,19,46,67,79,77,35,52,44,86,81,37,61,69,58,51,48,51,52,50,55,42,38,76,64,46,32,43,82,40,84,56,51,60,49,78,57,89,83,82,72,90,80,59,76,77,56,62,69,77,46,68,90,77,64,89,86,74,77,91,65,83,83,69,131

Nearest PDB structures (foldseek):
  8btr-assembly1_SQ  TM=4.686E-01  e=1.485E+00  Giardia lamblia ATCC 50803
  6lyh-assembly2_A  TM=4.142E-01  e=2.061E+00  Camellia sinensis var. assamica
  8p5d-assembly1_SO0  TM=4.938E-01  e=5.167E+00  Spraguea lophii 42_110

pLDDT: mean 81.23, std 22.64, range [38.66, 98.12]